Protein AF-A0A1Z9C8D4-F1 (afdb_monomer)

Sequence (152 aa):
MRTSAKRERVWKYILKNRLAKPKEVAKACKVSYGYALKIINESGTPKEVIIAESKPPVRCQLLGEASSLTATDRNKDYGDAVDNHEHIARIYNAITGQRLTARDITLVHQATKLARRQTSPLKKDHYVDNMAYVGIEYECAMKEKGSGFNNS

Radius of gyration: 26.0 Å; Cα contacts (8 Å, |Δi|>4): 112; chains: 1; bounding box: 60×40×77 Å

Foldseek 3Di:
DDDPPLLVLLVVVCVVVVLDDLVRSCVVSVHDSVVSVVSNVVVVDDSVNVVVVVDDPPVVVLLVLLVVCLPPDCCVVQNDLQVSLQVVQVVVCVVPVDRDHSLNSLVVLLVVLVVVCVVPVPPSVSVSSNSNSVVSSVVNVVVVVVVVPPDD

Solvent-accessible surface area (backbone atoms only — not comparable to full-atom values): 8522 Å² total; per-residue (Å²): 132,88,75,50,72,70,57,52,53,46,51,55,49,38,74,76,38,75,80,64,49,41,69,53,48,9,64,75,60,74,49,54,50,70,58,32,42,52,53,53,63,70,65,72,63,59,60,66,57,58,52,60,75,61,57,68,57,68,72,57,50,41,53,53,50,20,50,49,49,58,68,53,58,45,38,70,76,61,39,58,68,54,64,44,30,39,52,52,17,54,54,51,20,71,77,69,75,53,87,58,45,33,38,53,44,30,52,53,53,36,48,53,32,56,57,48,36,77,82,42,71,84,50,62,64,43,55,28,52,36,58,36,34,56,54,50,31,50,53,27,52,50,51,58,56,61,69,65,72,83,80,129

Mean predicted aligned error: 11.75 Å

Structure (mmCIF, N/CA/C/O backbone):
data_AF-A0A1Z9C8D4-F1
#
_entry.id   AF-A0A1Z9C8D4-F1
#
loop_
_atom_site.group_PDB
_atom_site.id
_atom_site.type_symbol
_atom_site.label_atom_id
_atom_site.label_alt_id
_atom_site.label_comp_id
_atom_site.label_asym_id
_atom_site.label_entity_id
_atom_site.label_seq_id
_atom_site.pdbx_PDB_ins_code
_atom_site.Cartn_x
_atom_site.Cartn_y
_atom_site.Cartn_z
_atom_site.occupancy
_atom_site.B_iso_or_equiv
_atom_site.auth_seq_id
_atom_site.auth_comp_id
_atom_site.auth_asym_id
_atom_site.auth_atom_id
_atom_site.pdbx_PDB_model_num
ATOM 1 N N . MET A 1 1 ? 22.960 -1.454 -52.979 1.00 44.19 1 MET A N 1
ATOM 2 C CA . MET A 1 1 ? 23.900 -2.039 -51.993 1.00 44.19 1 MET A CA 1
ATOM 3 C C . MET A 1 1 ? 23.284 -3.343 -51.479 1.00 44.19 1 MET A C 1
ATOM 5 O O . MET A 1 1 ? 22.222 -3.279 -50.877 1.00 44.19 1 MET A O 1
ATOM 9 N N . ARG A 1 2 ? 23.842 -4.525 -51.794 1.00 49.56 2 ARG A N 1
ATOM 10 C CA . ARG A 1 2 ? 23.283 -5.825 -51.352 1.00 49.56 2 ARG A CA 1
ATOM 11 C C . ARG A 1 2 ? 23.392 -5.920 -49.825 1.00 49.56 2 ARG A C 1
ATOM 13 O O . ARG A 1 2 ? 24.480 -6.139 -49.297 1.00 49.56 2 ARG A O 1
ATOM 20 N N . THR A 1 3 ? 22.294 -5.741 -49.100 1.00 58.25 3 THR A N 1
ATOM 21 C CA . THR A 1 3 ? 22.240 -6.089 -47.678 1.00 58.25 3 THR A CA 1
ATOM 22 C C . THR A 1 3 ? 22.446 -7.594 -47.546 1.00 58.25 3 THR A C 1
ATOM 24 O O . THR A 1 3 ? 21.731 -8.389 -48.143 1.00 58.25 3 THR A O 1
ATOM 27 N N . SER A 1 4 ? 23.470 -8.005 -46.797 1.00 79.25 4 SER A N 1
ATOM 28 C CA . SER A 1 4 ? 23.703 -9.419 -46.491 1.00 79.25 4 SER A CA 1
ATOM 29 C C . SER A 1 4 ? 22.458 -10.016 -45.822 1.00 79.25 4 SER A C 1
ATOM 31 O O . SER A 1 4 ? 21.983 -9.449 -44.837 1.00 79.25 4 SER A O 1
ATOM 33 N N . ALA A 1 5 ? 21.987 -11.186 -46.273 1.00 84.56 5 ALA A N 1
ATOM 34 C CA . ALA A 1 5 ? 20.875 -11.924 -45.650 1.00 84.56 5 ALA A CA 1
ATOM 35 C C . ALA A 1 5 ? 21.072 -12.129 -44.130 1.00 84.56 5 ALA A C 1
ATOM 37 O O . ALA A 1 5 ? 20.118 -12.182 -43.352 1.00 84.56 5 ALA A O 1
ATOM 38 N N . LYS A 1 6 ? 22.337 -12.176 -43.682 1.00 85.88 6 LYS A N 1
ATOM 39 C CA . LYS A 1 6 ? 22.720 -12.211 -42.266 1.00 85.88 6 LYS A CA 1
ATOM 40 C C . LYS A 1 6 ? 22.341 -10.924 -41.525 1.00 85.88 6 LYS A C 1
ATOM 42 O O . LYS A 1 6 ? 21.830 -11.002 -40.413 1.00 85.88 6 LYS A O 1
ATOM 47 N N . ARG A 1 7 ? 22.583 -9.754 -42.128 1.00 87.12 7 ARG A N 1
ATOM 48 C CA . ARG A 1 7 ? 22.247 -8.437 -41.558 1.00 87.12 7 ARG A CA 1
ATOM 49 C C . ARG A 1 7 ? 20.737 -8.263 -41.467 1.00 87.12 7 ARG A C 1
ATOM 51 O O . ARG A 1 7 ? 20.239 -7.860 -40.425 1.00 87.12 7 ARG A O 1
ATOM 58 N N . GLU A 1 8 ? 20.022 -8.634 -42.524 1.00 88.25 8 GLU A N 1
ATOM 59 C CA . GLU A 1 8 ? 18.563 -8.525 -42.599 1.00 88.25 8 GLU A CA 1
ATOM 60 C C . GLU A 1 8 ? 17.860 -9.369 -41.527 1.00 88.25 8 GLU A C 1
ATOM 62 O O . GLU A 1 8 ? 16.975 -8.873 -40.830 1.00 88.25 8 GLU A O 1
ATOM 67 N N . ARG A 1 9 ? 18.322 -10.608 -41.304 1.00 89.00 9 ARG A N 1
ATOM 68 C CA . ARG A 1 9 ? 17.818 -11.471 -40.223 1.00 89.00 9 ARG A CA 1
ATOM 69 C C . ARG A 1 9 ? 17.962 -10.821 -38.846 1.00 89.00 9 ARG A C 1
ATOM 71 O O . ARG A 1 9 ? 17.015 -10.840 -38.062 1.00 89.00 9 ARG A O 1
ATOM 78 N N . VAL A 1 10 ? 19.130 -10.243 -38.562 1.00 87.62 10 VAL A N 1
ATOM 79 C CA . VAL A 1 10 ? 19.389 -9.572 -37.280 1.00 87.62 10 VAL A CA 1
ATOM 80 C C . VAL A 1 10 ? 18.544 -8.301 -37.149 1.00 87.62 10 VAL A C 1
ATOM 82 O O . VAL A 1 10 ? 17.936 -8.088 -36.104 1.00 87.62 10 VAL A O 1
ATOM 85 N N . TRP A 1 11 ? 18.420 -7.502 -38.213 1.00 85.69 11 TRP A N 1
ATOM 86 C CA . TRP A 1 11 ? 17.602 -6.283 -38.220 1.00 85.69 11 TRP A CA 1
ATOM 87 C C . TRP A 1 11 ? 16.121 -6.578 -37.967 1.00 85.69 11 TRP A C 1
ATOM 89 O O . TRP A 1 11 ? 15.499 -5.960 -37.106 1.00 85.69 11 TRP A O 1
ATOM 99 N N . LYS A 1 12 ? 15.569 -7.590 -38.648 1.00 88.88 12 LYS A N 1
ATOM 100 C CA . LYS A 1 12 ? 14.181 -8.038 -38.465 1.00 88.88 12 LYS A CA 1
ATOM 101 C C . LYS A 1 12 ? 13.922 -8.517 -37.035 1.00 88.88 12 LYS A C 1
ATOM 103 O O . LYS A 1 12 ? 12.863 -8.240 -36.474 1.00 88.88 12 LYS A O 1
ATOM 108 N N . TYR A 1 13 ? 14.892 -9.205 -36.430 1.00 88.19 13 TYR A N 1
ATOM 109 C CA . TYR A 1 13 ? 14.799 -9.640 -35.038 1.00 88.19 13 TYR A CA 1
ATOM 110 C C . TYR A 1 13 ? 14.799 -8.458 -34.061 1.00 88.19 13 TYR A C 1
ATOM 112 O O . TYR A 1 13 ? 13.975 -8.443 -33.149 1.00 88.19 13 TYR A O 1
ATOM 120 N N . ILE A 1 14 ? 15.676 -7.468 -34.261 1.00 86.50 14 ILE A N 1
ATOM 121 C CA . ILE A 1 14 ? 15.760 -6.262 -33.419 1.00 86.50 14 ILE A CA 1
ATOM 122 C C . ILE A 1 14 ? 14.480 -5.427 -33.534 1.00 86.50 14 ILE A C 1
ATOM 124 O O . ILE A 1 14 ? 13.938 -5.010 -32.517 1.00 86.50 14 ILE A O 1
ATOM 128 N N . LEU A 1 15 ? 13.936 -5.247 -34.742 1.00 83.19 15 LEU A N 1
ATOM 129 C CA . LEU A 1 15 ? 12.678 -4.514 -34.940 1.00 83.19 15 LEU A CA 1
ATOM 130 C C . LEU A 1 15 ? 11.501 -5.158 -34.194 1.00 83.19 15 LEU A C 1
ATOM 132 O O . LEU A 1 15 ? 10.665 -4.439 -33.648 1.00 83.19 15 LEU A O 1
ATOM 136 N N . LYS A 1 16 ? 11.461 -6.497 -34.138 1.00 84.12 16 LYS A N 1
ATOM 137 C CA . LYS A 1 16 ? 10.452 -7.262 -33.389 1.00 84.12 16 LYS A CA 1
ATOM 138 C C . LYS A 1 16 ? 10.734 -7.312 -31.879 1.00 84.12 16 LYS A C 1
ATOM 140 O O . LYS A 1 16 ? 9.801 -7.442 -31.098 1.00 84.12 16 LYS A O 1
ATOM 145 N N . ASN A 1 17 ? 11.997 -7.205 -31.465 1.00 84.38 17 ASN A N 1
ATOM 146 C CA . ASN A 1 17 ? 12.446 -7.343 -30.076 1.00 84.38 17 ASN A CA 1
ATOM 147 C C . ASN A 1 17 ? 13.371 -6.181 -29.696 1.00 84.38 17 ASN A C 1
ATOM 149 O O . ASN A 1 17 ? 14.560 -6.375 -29.431 1.00 84.38 17 ASN A O 1
ATOM 153 N N . ARG A 1 18 ? 12.823 -4.962 -29.674 1.00 77.19 18 ARG A N 1
ATOM 154 C CA . ARG A 1 18 ? 13.608 -3.718 -29.561 1.00 77.19 18 ARG A CA 1
ATOM 155 C C . ARG A 1 18 ? 14.489 -3.619 -28.306 1.00 77.19 18 ARG A C 1
ATOM 157 O O . ARG A 1 18 ? 15.459 -2.871 -28.305 1.00 77.19 18 ARG A O 1
ATOM 164 N N . LEU A 1 19 ? 14.197 -4.398 -27.261 1.00 77.06 19 LEU A N 1
ATOM 165 C CA . LEU A 1 19 ? 14.951 -4.421 -25.999 1.00 77.06 19 LEU A CA 1
ATOM 166 C C . LEU A 1 19 ? 15.961 -5.584 -25.881 1.00 77.06 19 LEU A C 1
ATOM 168 O O . LEU A 1 19 ? 16.691 -5.663 -24.891 1.00 77.06 19 LEU A O 1
ATOM 172 N N . ALA A 1 20 ? 16.052 -6.471 -26.879 1.00 82.25 20 ALA A N 1
ATOM 173 C CA . ALA A 1 20 ? 16.864 -7.688 -26.803 1.00 82.25 20 ALA A CA 1
ATOM 174 C C . ALA A 1 20 ? 18.355 -7.402 -26.546 1.00 82.25 20 ALA A C 1
ATOM 176 O O . ALA A 1 20 ? 18.987 -6.554 -27.185 1.00 82.25 20 ALA A O 1
ATOM 177 N N . LYS A 1 21 ? 18.962 -8.131 -25.607 1.00 84.81 21 LYS A N 1
ATOM 178 C CA . LYS A 1 21 ? 20.396 -8.061 -25.287 1.00 84.81 21 LYS A CA 1
ATOM 179 C C . LYS A 1 21 ? 21.234 -8.636 -26.437 1.00 84.81 21 LYS A C 1
ATOM 181 O O . LYS A 1 21 ? 20.802 -9.592 -27.081 1.00 84.81 21 LYS A O 1
ATOM 186 N N . PRO A 1 22 ? 22.466 -8.142 -26.677 1.00 85.44 22 PRO A N 1
ATOM 187 C CA . PRO A 1 22 ? 23.312 -8.666 -27.755 1.00 85.44 22 PRO A CA 1
ATOM 188 C C . PRO A 1 22 ? 23.532 -10.185 -27.671 1.00 85.44 22 PRO A C 1
ATOM 190 O O . PRO A 1 22 ? 23.579 -10.858 -28.695 1.00 85.44 22 PRO A O 1
ATOM 193 N N . LYS A 1 23 ? 23.572 -10.748 -26.453 1.00 87.75 23 LYS A N 1
ATOM 194 C CA . LYS A 1 23 ? 23.640 -12.199 -26.203 1.00 87.75 23 LYS A CA 1
ATOM 195 C C . LYS A 1 23 ? 22.406 -12.957 -26.718 1.00 87.75 23 LYS A C 1
ATOM 197 O O . LYS A 1 23 ? 22.544 -14.043 -27.274 1.00 87.75 23 LYS A O 1
ATOM 202 N N . GLU A 1 24 ? 21.214 -12.386 -26.561 1.00 88.25 24 GLU A N 1
ATOM 203 C CA . GLU A 1 24 ? 19.946 -12.972 -27.019 1.00 88.25 24 GLU A CA 1
ATOM 204 C C . GLU A 1 24 ? 19.837 -12.899 -28.541 1.00 88.25 24 GLU A C 1
ATOM 206 O O . GLU A 1 24 ? 19.511 -13.891 -29.188 1.00 88.25 24 GLU A O 1
ATOM 211 N N . VAL A 1 25 ? 20.207 -11.752 -29.119 1.00 88.25 25 VAL A N 1
ATOM 212 C CA . VAL A 1 25 ? 20.255 -11.549 -30.572 1.00 88.25 25 VAL A CA 1
ATOM 213 C C . VAL A 1 25 ? 21.258 -12.504 -31.226 1.00 88.25 25 VAL A C 1
ATOM 215 O O . VAL A 1 25 ? 20.932 -13.146 -32.224 1.00 88.25 25 VAL A O 1
ATOM 218 N N . ALA A 1 26 ? 22.452 -12.655 -30.644 1.00 91.00 26 ALA A N 1
ATOM 219 C CA . ALA A 1 26 ? 23.480 -13.583 -31.114 1.00 91.00 26 ALA A CA 1
ATOM 220 C C . ALA A 1 26 ? 22.977 -15.034 -31.133 1.00 91.00 26 ALA A C 1
ATOM 222 O O . ALA A 1 26 ? 23.101 -15.720 -32.153 1.00 91.00 26 ALA A O 1
ATOM 223 N N . LYS A 1 27 ? 22.338 -15.471 -30.038 1.00 92.00 27 LYS A N 1
ATOM 224 C CA . LYS A 1 27 ? 21.755 -16.813 -29.911 1.00 92.00 27 LYS A CA 1
ATOM 225 C C . LYS A 1 27 ? 20.623 -17.039 -30.917 1.00 92.00 27 LYS A C 1
ATOM 227 O O . LYS A 1 27 ? 20.639 -18.037 -31.632 1.00 92.00 27 LYS A O 1
ATOM 232 N N . ALA A 1 28 ? 19.671 -16.111 -31.012 1.00 89.81 28 ALA A N 1
ATOM 233 C CA . ALA A 1 28 ? 18.490 -16.254 -31.862 1.00 89.81 28 ALA A CA 1
ATOM 234 C C . ALA A 1 28 ? 18.815 -16.174 -33.362 1.00 89.81 28 ALA A C 1
ATOM 236 O O . ALA A 1 28 ? 18.275 -16.931 -34.166 1.00 89.81 28 ALA A O 1
ATOM 237 N N . CYS A 1 29 ? 19.729 -15.283 -33.753 1.00 91.06 29 CYS A N 1
ATOM 238 C CA . CYS A 1 29 ? 20.084 -15.071 -35.157 1.00 91.06 29 CYS A CA 1
ATOM 239 C C . CYS A 1 29 ? 21.251 -15.944 -35.636 1.00 91.06 29 CYS A C 1
ATOM 241 O O . CYS A 1 29 ? 21.620 -15.845 -36.814 1.00 91.06 29 CYS A O 1
ATOM 243 N N . LYS A 1 30 ? 21.825 -16.777 -34.753 1.00 91.56 30 LYS A N 1
ATOM 244 C CA . LYS A 1 30 ? 23.014 -17.609 -35.002 1.00 91.56 30 LYS A CA 1
ATOM 245 C C . LYS A 1 30 ? 24.177 -16.777 -35.561 1.00 91.56 30 LYS A C 1
ATOM 247 O O . LYS A 1 30 ? 24.687 -17.045 -36.647 1.00 91.56 30 LYS A O 1
ATOM 252 N N . VAL A 1 31 ? 24.538 -15.708 -34.851 1.00 91.19 31 VAL A N 1
ATOM 253 C CA . VAL A 1 31 ? 25.656 -14.809 -35.194 1.00 91.19 31 VAL A CA 1
ATOM 254 C C . VAL A 1 31 ? 26.568 -14.611 -33.986 1.00 91.19 31 VAL A C 1
ATOM 256 O O . VAL A 1 31 ? 26.168 -14.877 -32.856 1.00 91.19 31 VAL A O 1
ATOM 259 N N . SER A 1 32 ? 27.793 -14.131 -34.204 1.00 91.06 32 SER A N 1
ATOM 260 C CA . SER A 1 32 ? 28.699 -13.819 -33.096 1.00 91.06 32 SER A CA 1
ATOM 261 C C . SER A 1 32 ? 28.192 -12.634 -32.267 1.00 91.06 32 SER A C 1
ATOM 263 O O . SER A 1 32 ? 27.512 -11.739 -32.777 1.00 91.06 32 SER A O 1
ATOM 265 N N . TYR A 1 33 ? 28.574 -12.602 -30.988 1.00 90.00 33 TYR A N 1
ATOM 266 C CA . TYR A 1 33 ? 28.254 -11.503 -30.074 1.00 90.00 33 TYR A CA 1
ATOM 267 C C . TYR A 1 33 ? 28.710 -10.145 -30.620 1.00 90.00 33 TYR A C 1
ATOM 269 O O . TYR A 1 33 ? 27.914 -9.212 -30.685 1.00 90.00 33 TYR A O 1
ATOM 277 N N . GLY A 1 34 ? 29.964 -10.053 -31.081 1.00 87.00 34 GLY A N 1
ATOM 278 C CA . GLY A 1 34 ? 30.516 -8.815 -31.637 1.00 87.00 34 GLY A CA 1
ATOM 279 C C . GLY A 1 34 ? 29.756 -8.329 -32.874 1.00 87.00 34 GLY A C 1
ATOM 280 O O . GLY A 1 34 ? 29.541 -7.131 -33.034 1.00 87.00 34 GLY A O 1
ATOM 281 N N . TYR A 1 35 ? 29.266 -9.252 -33.710 1.00 88.50 35 TYR A N 1
ATOM 282 C CA . TYR A 1 35 ? 28.429 -8.893 -34.853 1.00 88.50 35 TYR A CA 1
ATOM 283 C C . TYR A 1 35 ? 27.050 -8.385 -34.412 1.00 88.50 35 TYR A C 1
ATOM 285 O O . TYR A 1 35 ? 26.601 -7.356 -34.903 1.00 88.50 35 TYR A O 1
ATOM 293 N N . ALA A 1 36 ? 26.394 -9.057 -33.461 1.00 86.69 36 ALA A N 1
ATOM 294 C CA . ALA A 1 36 ? 25.120 -8.592 -32.910 1.00 86.69 36 ALA A CA 1
ATOM 295 C C . ALA A 1 36 ? 25.248 -7.207 -32.251 1.00 86.69 36 ALA A C 1
ATOM 297 O O . ALA A 1 36 ? 24.414 -6.343 -32.497 1.00 86.69 36 ALA A O 1
ATOM 298 N N . LEU A 1 37 ? 26.311 -6.978 -31.473 1.00 85.25 37 LEU A N 1
ATOM 299 C CA . LEU A 1 37 ? 26.584 -5.697 -30.818 1.00 85.25 37 LEU A CA 1
ATOM 300 C C . LEU A 1 37 ? 26.796 -4.569 -31.835 1.00 85.25 37 LEU A C 1
ATOM 302 O O . LEU A 1 37 ? 26.189 -3.511 -31.703 1.00 85.25 37 LEU A O 1
ATOM 306 N N . LYS A 1 38 ? 27.594 -4.814 -32.883 1.00 88.12 38 LYS A N 1
ATOM 307 C CA . LYS A 1 38 ? 27.820 -3.849 -33.968 1.00 88.12 38 LYS A CA 1
ATOM 308 C C . LYS A 1 38 ? 26.504 -3.409 -34.614 1.00 88.12 38 LYS A C 1
ATOM 310 O O . LYS A 1 38 ? 26.258 -2.221 -34.767 1.00 88.12 38 LYS A O 1
ATOM 315 N N . ILE A 1 39 ? 25.652 -4.372 -34.952 1.00 86.62 39 ILE A N 1
ATOM 316 C CA . ILE A 1 39 ? 24.364 -4.140 -35.612 1.00 86.62 39 ILE A CA 1
ATOM 317 C C . ILE A 1 39 ? 23.376 -3.426 -34.665 1.00 86.62 39 ILE A C 1
ATOM 319 O O . ILE A 1 39 ? 22.697 -2.493 -35.079 1.00 86.62 39 ILE A O 1
ATOM 323 N N . ILE A 1 40 ? 23.345 -3.768 -33.375 1.00 81.81 40 ILE A N 1
ATOM 324 C CA . ILE A 1 40 ? 22.550 -3.030 -32.375 1.00 81.81 40 ILE A CA 1
ATOM 325 C C . ILE A 1 40 ? 22.998 -1.562 -32.290 1.00 81.81 40 ILE A C 1
ATOM 327 O O . ILE A 1 40 ? 22.152 -0.674 -32.338 1.00 81.81 40 ILE A O 1
ATOM 331 N N . ASN A 1 41 ? 24.305 -1.297 -32.248 1.00 82.25 41 ASN A N 1
ATOM 332 C CA . ASN A 1 41 ? 24.834 0.069 -32.191 1.00 82.25 41 ASN A CA 1
ATOM 333 C C . ASN A 1 41 ? 24.569 0.851 -33.493 1.00 82.25 41 ASN A C 1
ATOM 335 O O . ASN A 1 41 ? 24.237 2.031 -33.442 1.00 82.25 41 ASN A O 1
ATOM 339 N N . GLU A 1 42 ? 24.649 0.19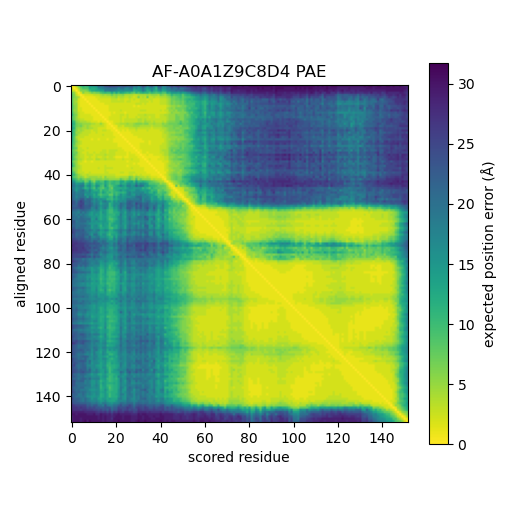3 -34.656 1.00 84.12 42 GLU A N 1
ATOM 340 C CA . GLU A 1 42 ? 24.292 0.777 -35.961 1.00 84.12 42 GLU A CA 1
ATOM 341 C C . GLU A 1 42 ? 22.800 1.123 -36.080 1.00 84.12 42 GLU A C 1
ATOM 343 O O . GLU A 1 42 ? 22.439 1.981 -36.880 1.00 84.12 42 GLU A O 1
ATOM 348 N N . SER A 1 43 ? 21.918 0.449 -35.330 1.00 74.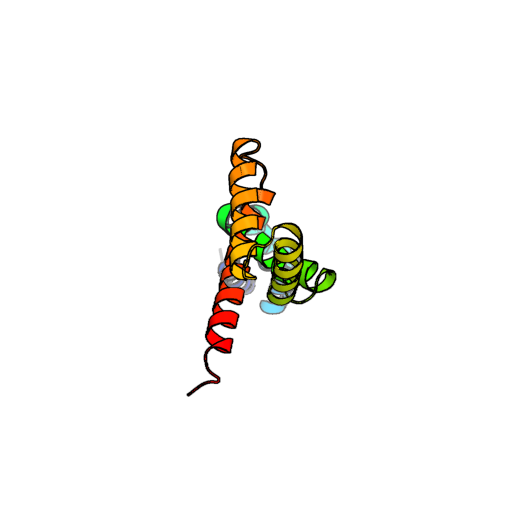50 43 SER A N 1
ATOM 349 C CA . SER A 1 43 ? 20.465 0.677 -35.407 1.00 74.50 43 SER A CA 1
ATOM 350 C C . SER A 1 43 ? 20.025 2.014 -34.807 1.00 74.50 43 SER A C 1
ATOM 352 O O . SER A 1 43 ? 18.856 2.383 -34.911 1.00 74.50 43 SER A O 1
ATOM 354 N N . GLY A 1 44 ? 20.967 2.756 -34.214 1.00 63.72 44 GLY A N 1
ATOM 355 C CA . GLY A 1 44 ? 20.836 4.173 -33.888 1.00 63.72 44 GLY A CA 1
ATOM 356 C C . GLY A 1 44 ? 19.870 4.500 -32.755 1.00 63.72 44 GLY A C 1
ATOM 357 O O . GLY A 1 44 ? 19.799 5.658 -32.366 1.00 63.72 44 GLY A O 1
ATOM 358 N N . THR A 1 45 ? 19.148 3.519 -32.203 1.00 62.44 45 THR A N 1
ATOM 359 C CA . THR A 1 45 ? 18.237 3.736 -31.073 1.00 62.44 45 THR A CA 1
ATOM 360 C C . THR A 1 45 ? 18.889 3.219 -29.789 1.00 62.44 45 THR A C 1
ATOM 362 O O . THR A 1 45 ? 18.969 2.000 -29.605 1.00 62.44 45 THR A O 1
ATOM 365 N N . PRO A 1 46 ? 19.369 4.101 -28.891 1.00 62.66 46 PRO A N 1
ATOM 366 C CA . PRO A 1 46 ? 19.877 3.679 -27.593 1.00 62.66 46 PRO A CA 1
ATOM 367 C C . PRO A 1 46 ? 18.756 3.006 -26.800 1.00 62.66 46 PRO A C 1
ATOM 369 O O . PRO A 1 46 ? 17.621 3.489 -26.762 1.00 62.66 46 PRO A O 1
ATOM 372 N N . LYS A 1 47 ? 19.058 1.880 -26.152 1.00 63.06 47 LYS A N 1
ATOM 373 C CA . LYS A 1 47 ? 18.073 1.128 -25.355 1.00 63.06 47 LYS A CA 1
ATOM 374 C C . LYS A 1 47 ? 17.498 1.971 -24.229 1.00 63.06 47 LYS A C 1
ATOM 376 O O . LYS A 1 47 ? 16.338 1.817 -23.864 1.00 63.06 47 LYS A O 1
ATOM 381 N N . GLU A 1 48 ? 18.316 2.873 -23.716 1.00 59.41 48 GLU A N 1
ATOM 382 C CA . GLU A 1 48 ? 18.018 3.819 -22.656 1.00 59.41 48 GLU A CA 1
ATOM 383 C C . GLU A 1 48 ? 16.876 4.760 -23.062 1.00 59.41 48 GLU A C 1
ATOM 385 O O . GLU A 1 48 ? 16.010 5.043 -22.239 1.00 59.41 48 GLU A O 1
ATOM 390 N N . VAL A 1 49 ? 16.814 5.168 -24.338 1.00 58.84 49 VAL A N 1
ATOM 391 C CA . VAL A 1 49 ? 15.745 6.027 -24.877 1.00 58.84 49 VAL A CA 1
ATOM 392 C C . VAL A 1 49 ? 14.425 5.258 -24.962 1.00 58.84 49 VAL A C 1
ATOM 394 O O . VAL A 1 49 ? 13.405 5.742 -24.485 1.00 58.84 49 VAL A O 1
ATOM 397 N N . ILE A 1 50 ? 14.446 4.013 -25.451 1.00 61.03 50 ILE A N 1
ATOM 398 C CA . ILE A 1 50 ? 13.246 3.156 -25.538 1.00 61.03 50 ILE A CA 1
ATOM 399 C C . ILE A 1 50 ? 12.683 2.857 -24.141 1.00 61.03 50 ILE A C 1
ATOM 401 O O . ILE A 1 50 ? 11.474 2.879 -23.925 1.00 61.03 50 ILE A O 1
ATOM 405 N N . ILE A 1 51 ? 13.564 2.587 -23.174 1.00 59.94 51 ILE A N 1
ATOM 406 C CA . ILE A 1 51 ? 13.174 2.319 -21.787 1.00 59.94 51 ILE A CA 1
ATOM 407 C C . ILE A 1 51 ? 12.605 3.589 -21.136 1.00 59.94 51 ILE A C 1
ATOM 409 O O . ILE A 1 51 ? 11.584 3.508 -20.453 1.00 59.94 51 ILE A O 1
ATOM 413 N N . ALA A 1 52 ? 13.216 4.754 -21.376 1.00 58.50 52 ALA A N 1
ATOM 414 C CA . ALA A 1 52 ? 12.740 6.038 -20.864 1.00 58.50 52 ALA A CA 1
ATOM 415 C C . ALA A 1 52 ? 11.366 6.433 -21.433 1.00 58.50 52 ALA A C 1
ATOM 417 O O . ALA A 1 52 ? 10.503 6.860 -20.669 1.00 58.50 52 ALA A O 1
ATOM 418 N N . GLU A 1 53 ? 11.128 6.223 -22.730 1.00 58.56 53 GLU A N 1
ATOM 419 C CA . GLU A 1 53 ? 9.824 6.453 -23.373 1.00 58.56 53 GLU A CA 1
ATOM 420 C C . GLU A 1 53 ? 8.750 5.456 -22.906 1.00 58.56 53 GLU A C 1
ATOM 422 O O . GLU A 1 53 ? 7.562 5.768 -22.901 1.00 58.56 53 GLU A O 1
ATOM 427 N N . SER A 1 54 ? 9.160 4.266 -22.457 1.00 63.06 54 SER A N 1
ATOM 428 C CA . SER A 1 54 ? 8.262 3.224 -21.939 1.00 63.06 54 SER A CA 1
ATOM 429 C C . SER A 1 54 ? 7.943 3.336 -20.445 1.00 63.06 54 SER A C 1
ATOM 431 O O . SER A 1 54 ? 7.243 2.476 -19.905 1.00 63.06 54 SER A O 1
ATOM 433 N N . LYS A 1 55 ? 8.471 4.350 -19.743 1.00 69.81 55 LYS A N 1
ATOM 434 C CA . LYS A 1 55 ? 8.296 4.453 -18.292 1.00 69.81 55 LYS A CA 1
ATOM 435 C C . LYS A 1 55 ? 6.805 4.644 -17.994 1.00 69.81 55 LYS A C 1
ATOM 437 O O . LYS A 1 55 ? 6.216 5.624 -18.457 1.00 69.81 55 LYS A O 1
ATOM 442 N N . PRO A 1 56 ? 6.164 3.729 -17.245 1.00 80.00 56 PRO A N 1
ATOM 443 C CA . PRO A 1 56 ? 4.733 3.819 -17.024 1.00 80.00 56 PRO A CA 1
ATOM 444 C C . PRO A 1 56 ? 4.418 5.116 -16.267 1.00 80.00 56 PRO A C 1
ATOM 446 O O . PRO A 1 56 ? 5.264 5.600 -15.507 1.00 80.00 56 PRO A O 1
ATOM 449 N N . PRO A 1 57 ? 3.221 5.699 -16.436 1.00 88.81 57 PRO A N 1
ATOM 450 C CA . PRO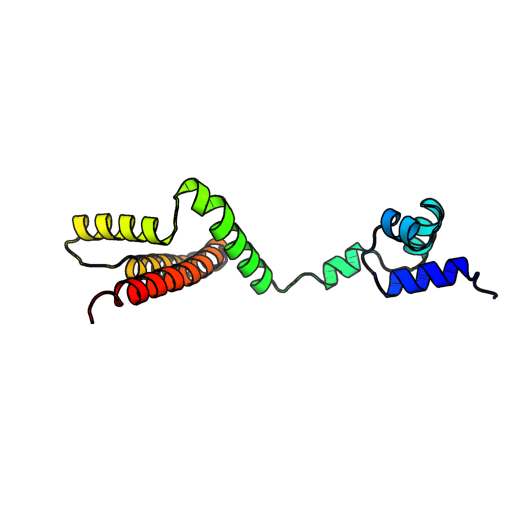 A 1 57 ? 2.836 6.906 -15.713 1.00 88.81 57 PRO A CA 1
ATOM 451 C C . PRO A 1 57 ? 3.059 6.762 -14.201 1.00 88.81 57 PRO A C 1
ATOM 453 O O . PRO A 1 57 ? 2.911 5.665 -13.664 1.00 88.81 57 PRO A O 1
ATOM 456 N N . VAL A 1 58 ? 3.347 7.865 -13.496 1.00 92.12 58 VAL A N 1
ATOM 457 C CA . VAL A 1 58 ? 3.631 7.849 -12.042 1.00 92.12 58 VAL A CA 1
ATOM 458 C C . VAL A 1 58 ? 2.570 7.062 -11.268 1.00 92.12 58 VAL A C 1
ATOM 460 O O . VAL A 1 58 ? 2.916 6.201 -10.470 1.00 92.12 58 VAL A O 1
ATOM 463 N N . ARG A 1 59 ? 1.282 7.258 -11.580 1.00 92.56 59 ARG A N 1
ATOM 464 C CA . ARG A 1 59 ? 0.167 6.497 -10.984 1.00 92.56 59 ARG A CA 1
ATOM 465 C C . ARG A 1 59 ? 0.337 4.972 -11.069 1.00 92.56 59 ARG A C 1
ATOM 467 O O . ARG A 1 59 ? 0.062 4.280 -10.100 1.00 92.56 59 ARG A O 1
ATOM 474 N N . CYS A 1 60 ? 0.826 4.448 -12.192 1.00 93.06 60 CYS A N 1
ATOM 475 C CA . CYS A 1 60 ? 1.050 3.015 -12.386 1.00 93.06 60 CYS A CA 1
ATOM 476 C C . CYS A 1 60 ? 2.251 2.524 -11.570 1.00 93.06 60 CYS A C 1
ATOM 478 O O . CYS A 1 60 ? 2.222 1.416 -11.047 1.00 93.06 60 CYS A O 1
ATOM 480 N N . GLN A 1 61 ? 3.284 3.359 -11.425 1.00 93.00 61 GLN A N 1
ATOM 481 C CA . GLN A 1 61 ? 4.426 3.052 -10.562 1.00 93.00 61 GLN A CA 1
ATOM 482 C C . GLN A 1 61 ? 3.992 2.962 -9.091 1.00 93.00 61 GLN A C 1
ATOM 484 O O . GLN A 1 61 ? 4.377 2.019 -8.409 1.00 93.00 61 GLN A O 1
ATOM 489 N N . LEU A 1 62 ? 3.136 3.884 -8.627 1.00 95.44 62 LEU A N 1
ATOM 490 C CA . LEU A 1 62 ? 2.600 3.863 -7.257 1.00 95.44 62 LEU A CA 1
ATOM 491 C C . LEU A 1 62 ? 1.779 2.602 -6.971 1.00 95.44 62 LEU A C 1
ATOM 493 O O . LEU A 1 62 ? 1.945 1.999 -5.916 1.00 95.44 62 LEU A O 1
ATOM 497 N N . LEU A 1 63 ? 0.936 2.180 -7.919 1.00 94.50 63 LEU A N 1
ATOM 498 C CA . LEU A 1 63 ? 0.173 0.934 -7.797 1.00 94.50 63 LEU A CA 1
ATOM 499 C C . LEU A 1 63 ? 1.099 -0.290 -7.701 1.00 94.50 63 LEU A C 1
ATOM 501 O O . LEU A 1 63 ? 0.865 -1.175 -6.882 1.00 94.50 63 LEU A O 1
ATOM 505 N N . GLY A 1 64 ? 2.178 -0.325 -8.492 1.00 93.50 64 GLY A N 1
ATOM 506 C CA . GLY A 1 64 ? 3.179 -1.395 -8.422 1.00 93.50 64 GLY A CA 1
ATOM 507 C C . GLY A 1 64 ? 3.937 -1.433 -7.090 1.00 93.50 64 GLY A C 1
ATOM 508 O O . GLY A 1 64 ? 4.208 -2.510 -6.557 1.00 93.50 64 GLY A O 1
ATOM 509 N N . GLU A 1 65 ? 4.231 -0.265 -6.517 1.00 93.69 65 GLU A N 1
ATOM 510 C CA . GLU A 1 65 ? 4.849 -0.146 -5.192 1.00 93.69 65 GLU A CA 1
ATOM 511 C C . GLU A 1 65 ? 3.902 -0.622 -4.084 1.00 93.69 65 GLU A C 1
ATOM 513 O O . GLU A 1 65 ? 4.308 -1.424 -3.245 1.00 93.69 65 GLU A O 1
ATOM 518 N N . ALA A 1 66 ? 2.629 -0.213 -4.127 1.00 94.19 66 ALA A N 1
ATOM 519 C CA . ALA A 1 66 ? 1.609 -0.671 -3.183 1.00 94.19 66 ALA A CA 1
ATOM 520 C C . ALA A 1 66 ? 1.449 -2.199 -3.228 1.00 94.19 66 ALA A C 1
ATOM 522 O O . ALA A 1 66 ? 1.446 -2.854 -2.186 1.00 94.19 66 ALA A O 1
ATOM 523 N N . SER A 1 67 ? 1.398 -2.769 -4.438 1.00 92.06 67 SER A N 1
ATOM 524 C CA . SER A 1 67 ? 1.329 -4.218 -4.639 1.00 92.06 67 SER A CA 1
ATOM 525 C C . SER A 1 67 ? 2.543 -4.944 -4.061 1.00 92.06 67 SER A C 1
ATOM 527 O O . SER A 1 67 ? 2.374 -5.981 -3.429 1.00 92.06 67 SER A O 1
ATOM 529 N N . SER A 1 68 ? 3.754 -4.415 -4.256 1.00 89.25 68 SER A N 1
ATOM 530 C CA . SER A 1 68 ? 4.976 -5.035 -3.727 1.00 89.25 68 SER A CA 1
ATOM 531 C C . SER A 1 68 ? 4.977 -5.037 -2.196 1.00 89.25 68 SER A C 1
ATOM 533 O O . SER A 1 68 ? 5.138 -6.088 -1.582 1.00 89.25 68 SER A O 1
ATOM 535 N N . LEU A 1 69 ? 4.714 -3.879 -1.581 1.00 84.50 69 LEU A N 1
ATOM 536 C CA . LEU A 1 69 ? 4.743 -3.715 -0.124 1.00 84.50 69 LEU A CA 1
ATOM 537 C C . LEU A 1 69 ? 3.727 -4.607 0.597 1.00 84.50 69 LEU A C 1
ATOM 539 O O . LEU A 1 69 ? 4.028 -5.143 1.664 1.00 84.50 69 LEU A O 1
ATOM 543 N N . THR A 1 70 ? 2.528 -4.756 0.028 1.00 84.38 70 THR A N 1
ATOM 544 C CA . THR A 1 70 ? 1.470 -5.562 0.647 1.00 84.38 70 THR A CA 1
ATOM 545 C C . THR A 1 70 ? 1.657 -7.062 0.420 1.00 84.38 70 THR A C 1
ATOM 547 O O . THR A 1 70 ? 1.260 -7.848 1.272 1.00 84.38 70 THR A O 1
ATOM 550 N N . ALA A 1 71 ? 2.283 -7.474 -0.689 1.00 78.00 71 ALA A N 1
ATOM 551 C CA . ALA A 1 71 ? 2.453 -8.888 -1.022 1.00 78.00 71 ALA A CA 1
ATOM 552 C C . ALA A 1 71 ? 3.677 -9.537 -0.359 1.00 78.00 71 ALA A C 1
ATOM 554 O O . ALA A 1 71 ? 3.642 -10.730 -0.063 1.00 78.00 71 ALA A O 1
ATOM 555 N N . THR A 1 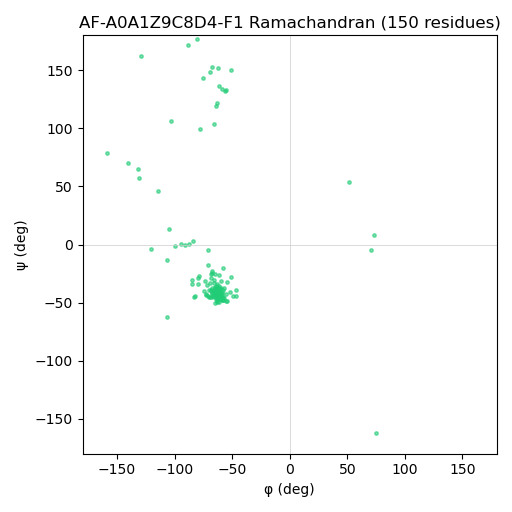72 ? 4.776 -8.796 -0.163 1.00 69.56 72 THR A N 1
ATOM 556 C CA . THR A 1 72 ? 6.044 -9.394 0.289 1.00 69.56 72 THR A CA 1
ATOM 557 C C . THR A 1 72 ? 6.375 -9.081 1.734 1.00 69.56 72 THR A C 1
ATOM 559 O O . THR A 1 72 ? 6.500 -10.002 2.536 1.00 69.56 72 THR A O 1
ATOM 562 N N . ASP A 1 73 ? 6.559 -7.806 2.061 1.00 64.50 73 ASP A N 1
ATOM 563 C CA . ASP A 1 73 ? 7.277 -7.422 3.279 1.00 64.50 73 ASP A CA 1
ATOM 564 C C . ASP A 1 73 ? 6.334 -7.449 4.481 1.00 64.50 73 ASP A C 1
ATOM 566 O O . ASP A 1 73 ? 6.618 -8.078 5.496 1.00 64.50 73 ASP A O 1
ATOM 570 N N . ARG A 1 74 ? 5.131 -6.886 4.325 1.00 72.19 74 ARG A N 1
ATOM 571 C CA . ARG A 1 74 ? 4.161 -6.804 5.425 1.00 72.19 74 ARG A CA 1
ATOM 572 C C . ARG A 1 74 ? 3.595 -8.153 5.836 1.00 72.19 74 ARG A C 1
ATOM 574 O O . ARG A 1 74 ? 3.436 -8.395 7.026 1.00 72.19 74 ARG A O 1
ATOM 581 N N . ASN A 1 75 ? 3.323 -9.031 4.874 1.00 74.25 75 ASN A N 1
ATOM 582 C CA . ASN A 1 75 ? 2.764 -10.346 5.177 1.00 74.25 75 ASN A CA 1
ATOM 583 C C . ASN A 1 75 ? 3.784 -11.241 5.908 1.00 74.25 75 ASN A C 1
ATOM 585 O O . ASN A 1 75 ? 3.410 -12.091 6.709 1.00 74.25 75 ASN A O 1
ATOM 589 N N . LYS A 1 76 ? 5.088 -11.034 5.663 1.00 71.31 76 LYS A N 1
ATOM 590 C CA . LYS A 1 76 ? 6.164 -11.716 6.399 1.00 71.31 76 LYS A CA 1
ATOM 591 C C . LYS A 1 76 ? 6.309 -11.196 7.824 1.00 71.31 76 LYS A C 1
ATOM 593 O O . LYS A 1 76 ? 6.488 -12.000 8.732 1.00 71.31 76 LYS A O 1
ATOM 598 N N . ASP A 1 77 ? 6.237 -9.881 8.002 1.00 77.19 77 ASP A N 1
ATOM 599 C CA . ASP A 1 77 ? 6.485 -9.247 9.298 1.00 77.19 77 ASP A CA 1
ATOM 600 C C . ASP A 1 77 ? 5.279 -9.342 10.247 1.00 77.19 77 ASP A C 1
ATOM 602 O O . ASP A 1 77 ? 5.457 -9.456 11.460 1.00 77.19 77 ASP A O 1
ATOM 606 N N . TYR A 1 78 ? 4.055 -9.302 9.708 1.00 75.81 78 TYR A N 1
ATOM 607 C CA . TYR A 1 78 ? 2.82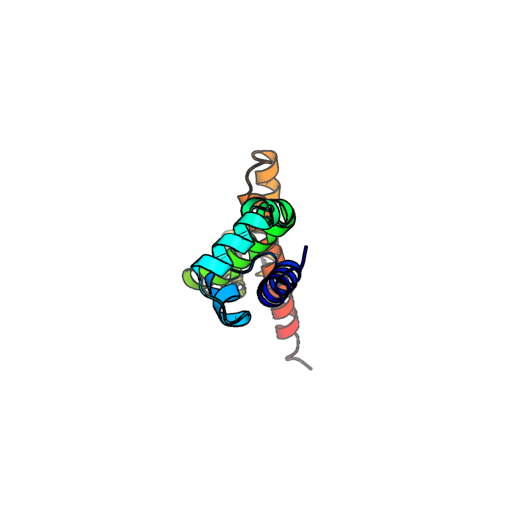1 -9.175 10.495 1.00 75.81 78 TYR A CA 1
ATOM 608 C C . TYR A 1 78 ? 1.828 -10.331 10.316 1.00 75.81 78 TYR A C 1
ATOM 610 O O . TYR A 1 78 ? 0.814 -10.366 11.012 1.00 75.81 78 TYR A O 1
ATOM 618 N N . GLY A 1 79 ? 2.114 -11.286 9.427 1.00 84.12 79 GLY A N 1
ATOM 619 C CA . GLY A 1 79 ? 1.174 -12.346 9.061 1.00 84.12 79 GLY A CA 1
ATOM 620 C C . GLY A 1 79 ? 0.052 -11.845 8.151 1.00 84.12 79 GLY A C 1
ATOM 621 O O . GLY A 1 79 ? 0.178 -10.788 7.532 1.00 84.12 79 GLY A O 1
ATOM 622 N N . ASP A 1 80 ? -1.033 -12.622 8.075 1.00 90.06 80 ASP A N 1
ATOM 623 C CA . ASP A 1 80 ? -2.195 -12.319 7.235 1.00 90.06 80 ASP A CA 1
ATOM 624 C C . ASP A 1 80 ? -2.769 -10.925 7.532 1.00 90.06 80 ASP A C 1
ATOM 626 O O . ASP A 1 80 ? -2.971 -10.530 8.686 1.00 90.06 80 ASP A O 1
ATOM 630 N N . ALA A 1 81 ? -3.031 -10.164 6.469 1.00 91.56 81 ALA A N 1
ATOM 631 C CA . ALA A 1 81 ? -3.462 -8.781 6.590 1.00 91.56 81 ALA A CA 1
ATOM 632 C C . ALA A 1 81 ? -4.815 -8.656 7.302 1.00 91.56 81 ALA A C 1
ATOM 634 O O . ALA A 1 81 ? -4.976 -7.748 8.123 1.00 91.56 81 ALA A O 1
ATOM 635 N N . VAL A 1 82 ? -5.772 -9.545 7.027 1.00 93.25 82 VAL A N 1
ATOM 636 C CA . VAL A 1 82 ? -7.104 -9.491 7.637 1.00 93.25 82 VAL A CA 1
ATOM 637 C C . VAL A 1 82 ? -7.020 -9.852 9.116 1.00 93.25 82 VAL A C 1
ATOM 639 O O . VAL A 1 82 ? -7.552 -9.119 9.950 1.00 93.25 82 VAL A O 1
ATOM 642 N N . ASP A 1 83 ? -6.284 -10.907 9.463 1.00 93.44 83 ASP A N 1
ATOM 643 C CA . ASP A 1 83 ? -6.081 -11.316 10.858 1.00 93.44 83 ASP A CA 1
ATOM 644 C C . ASP A 1 83 ? -5.376 -10.225 11.682 1.00 93.44 83 ASP A C 1
ATOM 646 O O . ASP A 1 83 ? -5.740 -9.958 12.835 1.00 93.44 83 ASP A O 1
ATOM 650 N N . ASN A 1 84 ? -4.405 -9.530 11.082 1.00 93.56 84 ASN A N 1
ATOM 651 C CA . ASN A 1 84 ? -3.756 -8.387 11.715 1.00 93.56 84 ASN A CA 1
ATOM 652 C C . ASN A 1 84 ? -4.750 -7.235 11.971 1.00 93.56 84 ASN A C 1
ATOM 654 O O . ASN A 1 84 ? -4.768 -6.660 13.061 1.00 93.56 84 ASN A O 1
ATOM 658 N N . HIS A 1 85 ? -5.632 -6.920 11.016 1.00 96.12 85 HIS A N 1
ATOM 659 C CA . HIS A 1 85 ? -6.652 -5.881 11.209 1.00 96.12 85 HIS A CA 1
ATOM 660 C C . HIS A 1 85 ? -7.733 -6.293 12.220 1.00 96.12 85 HIS A C 1
ATOM 662 O O . HIS A 1 85 ? -8.194 -5.448 12.988 1.00 96.12 85 HIS A O 1
ATOM 668 N N . GLU A 1 86 ? -8.094 -7.577 12.305 1.00 96.44 86 GLU A N 1
ATOM 669 C CA . GLU A 1 86 ? -8.952 -8.102 13.377 1.00 96.44 86 GLU A CA 1
ATOM 670 C C . GLU A 1 86 ? -8.303 -7.933 14.750 1.00 96.44 86 GLU A C 1
ATOM 672 O O . GLU A 1 86 ? -8.965 -7.559 15.721 1.00 96.44 86 GLU A O 1
ATOM 677 N N . HIS A 1 87 ? -6.997 -8.180 14.849 1.00 96.25 87 HIS A N 1
ATOM 678 C CA . HIS A 1 87 ? -6.265 -7.972 16.090 1.00 96.25 87 HIS A CA 1
ATOM 679 C C . HIS A 1 87 ? -6.260 -6.496 16.506 1.00 96.25 87 HIS A C 1
ATOM 681 O O . HIS A 1 87 ? -6.570 -6.188 17.660 1.00 96.25 87 HIS A O 1
ATOM 687 N N . ILE A 1 88 ? -5.996 -5.581 15.571 1.00 96.94 88 ILE A N 1
ATOM 688 C CA . ILE A 1 88 ? -6.064 -4.137 15.827 1.00 96.94 88 ILE A CA 1
ATOM 689 C C . ILE A 1 88 ? -7.480 -3.731 16.256 1.00 96.94 88 ILE A C 1
ATOM 691 O O . ILE A 1 88 ? -7.628 -2.969 17.212 1.00 96.94 88 ILE A O 1
ATOM 695 N N . ALA A 1 89 ? -8.520 -4.275 15.617 1.00 98.06 89 ALA A N 1
ATOM 696 C CA . ALA A 1 89 ? -9.909 -4.012 15.985 1.00 98.06 89 ALA A CA 1
ATOM 697 C C . ALA A 1 89 ? -10.197 -4.427 17.434 1.00 98.06 89 ALA A C 1
ATOM 699 O O . ALA A 1 89 ? -10.768 -3.647 18.196 1.00 98.06 89 ALA A O 1
ATOM 700 N N . ARG A 1 90 ? -9.734 -5.613 17.860 1.00 98.31 90 ARG A N 1
ATOM 701 C CA . ARG A 1 90 ? -9.865 -6.072 19.256 1.00 98.31 90 ARG A CA 1
ATOM 702 C C . ARG A 1 90 ? -9.209 -5.106 20.241 1.00 98.31 90 ARG A C 1
ATOM 704 O O . ARG A 1 90 ? -9.826 -4.762 21.247 1.00 98.31 90 ARG A O 1
ATOM 711 N N . ILE A 1 91 ? -7.995 -4.642 19.941 1.00 98.31 91 ILE A N 1
ATOM 712 C CA . ILE A 1 91 ? -7.276 -3.680 20.788 1.00 98.31 91 ILE A CA 1
ATOM 713 C C . ILE A 1 91 ? -8.039 -2.352 20.856 1.00 98.31 91 ILE A C 1
ATOM 715 O O . ILE A 1 91 ? -8.288 -1.835 21.944 1.00 98.31 91 ILE A O 1
ATOM 719 N N . TYR A 1 92 ? -8.451 -1.811 19.709 1.00 98.19 92 TYR A N 1
ATOM 720 C CA . TYR A 1 92 ? -9.167 -0.539 19.642 1.00 98.19 92 TYR A CA 1
ATOM 721 C C . TYR A 1 92 ? -10.482 -0.586 20.425 1.00 98.19 92 TYR A C 1
ATOM 723 O O . TYR A 1 92 ? -10.785 0.314 21.210 1.00 98.19 92 TYR A O 1
ATOM 731 N N . ASN A 1 93 ? -11.244 -1.66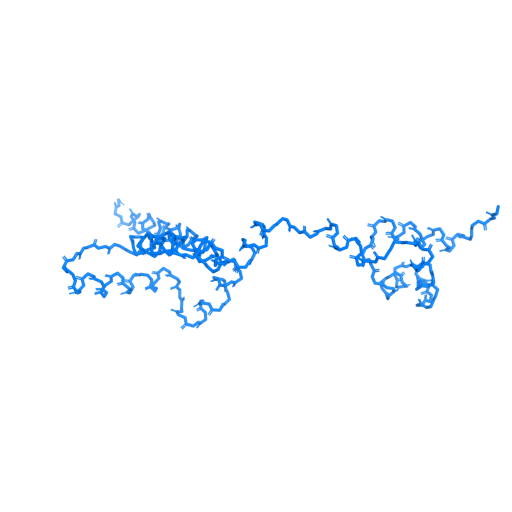3 20.250 1.00 98.25 93 ASN A N 1
ATOM 732 C CA . ASN A 1 93 ? -12.511 -1.877 20.936 1.00 98.25 93 ASN A CA 1
ATOM 733 C C . ASN A 1 93 ? -12.315 -2.006 22.452 1.00 98.25 93 ASN A C 1
ATOM 735 O O . ASN A 1 93 ? -13.086 -1.426 23.210 1.00 98.25 93 ASN A O 1
ATOM 739 N N . ALA A 1 94 ? -11.253 -2.683 22.903 1.00 98.38 94 ALA A N 1
ATOM 740 C CA . ALA A 1 94 ? -10.926 -2.781 24.326 1.00 98.38 94 ALA A CA 1
ATOM 741 C C . ALA A 1 94 ? -10.579 -1.418 24.952 1.00 98.38 94 ALA A C 1
ATOM 743 O O . ALA A 1 94 ? -10.953 -1.155 26.091 1.00 98.38 94 ALA A O 1
ATOM 744 N N . ILE A 1 95 ? -9.896 -0.543 24.209 1.00 98.31 95 ILE A N 1
ATOM 745 C CA . ILE A 1 95 ? -9.513 0.796 24.685 1.00 98.31 95 ILE A CA 1
ATOM 746 C C . ILE A 1 95 ? -10.715 1.749 24.723 1.00 98.31 95 ILE A C 1
ATOM 748 O O . ILE A 1 95 ? -10.829 2.569 25.630 1.00 98.31 95 ILE A O 1
ATOM 752 N N . THR A 1 96 ? -11.592 1.679 23.721 1.00 97.81 96 THR A N 1
ATOM 753 C CA . THR A 1 96 ? -12.615 2.713 23.473 1.00 97.81 96 THR A CA 1
ATOM 754 C C . THR A 1 96 ? -14.036 2.300 23.847 1.00 97.81 96 THR A C 1
ATOM 756 O O . THR A 1 96 ? -14.928 3.147 23.869 1.00 97.81 96 THR A O 1
ATOM 759 N N . GLY A 1 97 ? -14.277 1.010 24.092 1.00 97.06 97 GLY A N 1
ATOM 760 C CA . GLY A 1 97 ? -15.617 0.446 24.269 1.00 97.06 97 GLY A CA 1
ATOM 761 C C . GLY A 1 97 ? -16.435 0.340 22.974 1.00 97.06 97 GLY A C 1
ATOM 762 O O . GLY A 1 97 ? -17.626 0.037 23.032 1.00 97.06 97 GLY A O 1
ATOM 763 N N . GLN A 1 98 ? -15.827 0.598 21.811 1.00 97.31 98 GLN A N 1
ATOM 764 C CA . GLN A 1 98 ? -16.488 0.509 20.506 1.00 97.31 98 GLN A CA 1
ATOM 765 C C . GLN A 1 98 ? -16.565 -0.936 19.989 1.00 97.31 98 GLN A C 1
ATOM 767 O O . GLN A 1 98 ? -16.079 -1.877 20.618 1.00 97.31 98 GLN A O 1
ATOM 772 N N . ARG A 1 99 ? -17.212 -1.119 18.832 1.00 96.56 99 ARG A N 1
ATOM 773 C CA . ARG A 1 99 ? -17.372 -2.417 18.157 1.00 96.56 99 ARG A CA 1
ATOM 774 C C . ARG A 1 99 ? -17.006 -2.334 16.677 1.00 96.56 99 ARG A C 1
ATOM 776 O O . ARG A 1 99 ? -17.827 -2.628 15.818 1.00 96.56 99 ARG A O 1
ATOM 783 N N . LEU A 1 100 ? -15.784 -1.903 16.396 1.00 97.56 100 LEU A N 1
ATOM 784 C CA . LEU A 1 100 ? -15.246 -1.841 15.040 1.00 97.56 100 LEU A CA 1
ATOM 785 C C . LEU A 1 100 ? -14.867 -3.235 14.528 1.00 97.56 100 LEU A C 1
ATOM 787 O O . LEU A 1 100 ? -14.355 -4.056 15.298 1.00 97.56 100 LEU A O 1
ATOM 791 N N . THR A 1 101 ? -15.085 -3.486 13.237 1.00 97.81 101 THR A N 1
ATOM 792 C CA . THR A 1 101 ? -14.595 -4.682 12.534 1.00 97.81 101 THR A CA 1
ATOM 793 C C . THR A 1 101 ? -13.189 -4.465 11.967 1.00 97.81 101 THR A C 1
ATOM 795 O O . THR A 1 101 ? -12.659 -3.352 11.957 1.00 97.81 101 THR A O 1
ATOM 798 N N . ALA A 1 102 ? -12.564 -5.528 11.449 1.00 97.19 102 ALA A N 1
ATOM 799 C CA . ALA A 1 102 ? -11.305 -5.409 10.709 1.00 97.19 102 ALA A CA 1
ATOM 800 C C . ALA A 1 102 ? -11.432 -4.465 9.506 1.00 97.19 102 ALA A C 1
ATOM 802 O O . ALA A 1 102 ? -10.525 -3.676 9.232 1.00 97.19 102 ALA A O 1
ATOM 803 N N . ARG A 1 103 ? -12.581 -4.497 8.819 1.00 97.75 103 ARG A N 1
ATOM 804 C CA . ARG A 1 103 ? -12.877 -3.584 7.720 1.00 97.75 103 ARG A CA 1
ATOM 805 C C . ARG A 1 103 ? -12.924 -2.135 8.202 1.00 97.75 103 ARG A C 1
ATOM 807 O O . ARG A 1 103 ? -12.273 -1.288 7.596 1.00 97.75 103 ARG A O 1
ATOM 814 N N . ASP A 1 104 ? -13.589 -1.851 9.319 1.00 98.25 104 ASP A N 1
ATOM 815 C CA . ASP A 1 104 ? -13.623 -0.494 9.885 1.00 98.25 104 ASP A CA 1
ATOM 816 C C . ASP A 1 104 ? -12.216 0.037 10.199 1.00 98.25 104 ASP A C 1
ATOM 818 O O . ASP A 1 104 ? -11.905 1.198 9.927 1.00 98.25 104 ASP A O 1
ATOM 822 N N . ILE A 1 105 ? -11.319 -0.816 10.703 1.00 98.06 105 ILE A N 1
ATOM 823 C CA . ILE A 1 105 ? -9.926 -0.426 10.964 1.00 98.06 105 ILE A CA 1
ATOM 824 C C . ILE A 1 105 ? -9.193 -0.026 9.678 1.00 98.06 105 ILE A C 1
ATOM 826 O O . ILE A 1 105 ? -8.440 0.954 9.687 1.00 98.06 105 ILE A O 1
ATOM 830 N N . THR A 1 106 ? -9.435 -0.706 8.552 1.00 97.69 106 THR A N 1
ATOM 831 C CA . THR A 1 106 ? -8.845 -0.279 7.270 1.00 97.69 106 THR A CA 1
ATOM 832 C C . THR A 1 106 ? -9.306 1.132 6.885 1.00 97.69 106 THR A C 1
ATOM 834 O O . THR A 1 106 ? -8.482 1.947 6.464 1.00 97.69 106 THR A O 1
ATOM 837 N N . LEU A 1 107 ? -10.579 1.479 7.118 1.00 98.25 107 LEU A N 1
ATOM 838 C CA . LEU A 1 107 ? -11.120 2.820 6.866 1.00 98.25 107 LEU A CA 1
ATOM 839 C C . LEU A 1 107 ? -10.480 3.874 7.781 1.00 98.25 107 LEU A C 1
ATOM 841 O O . LEU A 1 107 ? -10.125 4.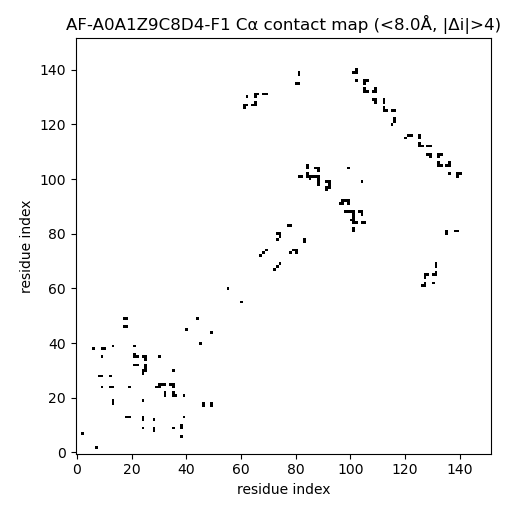964 7.324 1.00 98.25 107 LEU A O 1
ATOM 845 N N . VAL A 1 108 ? -10.246 3.545 9.055 1.00 97.75 108 VAL A N 1
ATOM 846 C CA . VAL A 1 108 ? -9.528 4.419 10.001 1.00 97.75 108 VAL A CA 1
ATOM 847 C C . VAL A 1 108 ? -8.092 4.694 9.526 1.00 97.75 108 VAL A C 1
ATOM 849 O O . VAL A 1 108 ? -7.620 5.841 9.550 1.00 97.75 108 VAL A O 1
ATOM 852 N N . HIS A 1 109 ? -7.383 3.677 9.030 1.00 97.00 109 HIS A N 1
ATOM 853 C CA . HIS A 1 109 ? -6.048 3.858 8.455 1.00 97.00 109 HIS A CA 1
ATOM 854 C C . HIS A 1 109 ? -6.069 4.694 7.169 1.00 97.00 109 HIS A C 1
ATOM 856 O O . HIS A 1 109 ? -5.227 5.586 6.998 1.00 97.00 109 HIS A O 1
ATOM 862 N N . GLN A 1 110 ? -7.060 4.488 6.298 1.00 98.00 110 GLN A N 1
ATOM 863 C CA . GLN A 1 110 ? -7.261 5.321 5.112 1.00 98.00 110 GLN A CA 1
ATOM 864 C C . GLN A 1 110 ? -7.490 6.792 5.491 1.00 98.00 110 GLN A C 1
ATOM 866 O O . GLN A 1 110 ? -6.814 7.674 4.945 1.00 98.00 110 GLN A O 1
ATOM 871 N N . ALA A 1 111 ? -8.362 7.059 6.470 1.00 98.00 111 ALA A N 1
ATOM 872 C CA . ALA A 1 111 ? -8.638 8.396 6.994 1.00 98.00 111 ALA A CA 1
ATOM 873 C C . ALA A 1 111 ? -7.375 9.067 7.553 1.00 98.00 111 ALA A C 1
ATOM 875 O O . ALA A 1 111 ? -7.099 10.229 7.255 1.00 98.00 111 ALA A O 1
ATOM 876 N N . THR A 1 112 ? -6.530 8.317 8.266 1.00 97.19 112 THR A N 1
ATOM 877 C CA . THR A 1 112 ? -5.242 8.821 8.770 1.00 97.19 112 THR A CA 1
ATOM 878 C C . THR A 1 112 ? -4.338 9.306 7.631 1.00 97.19 112 THR A C 1
ATOM 880 O O . THR A 1 112 ? -3.704 10.361 7.727 1.00 97.19 112 THR A O 1
ATOM 883 N N . LYS A 1 113 ? -4.275 8.565 6.517 1.00 96.25 113 LYS A N 1
ATOM 884 C CA . LYS A 1 113 ? -3.491 8.972 5.339 1.00 96.25 113 LYS A CA 1
ATOM 885 C C . LYS A 1 113 ? -4.141 10.115 4.559 1.00 96.25 113 LYS A C 1
ATOM 887 O O . LYS A 1 113 ? -3.420 10.916 3.969 1.00 96.25 113 LYS A O 1
ATOM 892 N N . LEU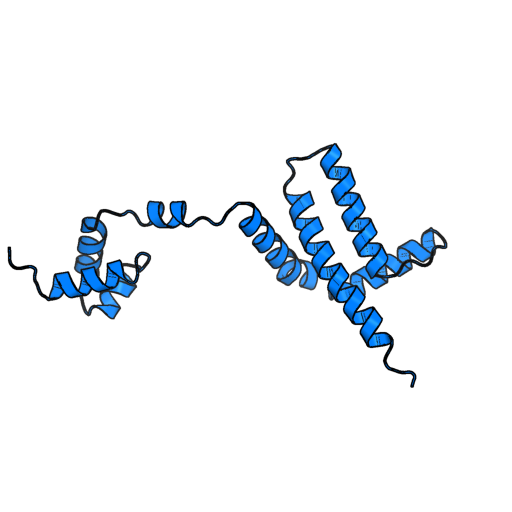 A 1 114 ? -5.472 10.216 4.540 1.00 96.19 114 LEU A N 1
ATOM 893 C CA . LEU A 1 114 ? -6.187 11.388 4.014 1.00 96.19 114 LEU A CA 1
ATOM 894 C C . LEU A 1 114 ? -5.828 12.648 4.811 1.00 96.19 114 LEU A C 1
ATOM 896 O O . LEU A 1 114 ? -5.398 13.633 4.217 1.00 96.19 114 LEU A O 1
ATOM 900 N N . ALA A 1 115 ? -5.895 12.589 6.142 1.00 97.31 115 ALA A N 1
ATOM 901 C CA . ALA A 1 115 ? -5.549 13.711 7.011 1.00 97.31 115 ALA A CA 1
ATOM 902 C C . ALA A 1 115 ? -4.093 14.171 6.813 1.00 97.31 115 ALA A C 1
ATOM 904 O O . ALA A 1 115 ? -3.832 15.352 6.599 1.00 97.31 115 ALA A O 1
ATOM 905 N N . ARG A 1 116 ? -3.129 13.239 6.772 1.00 96.62 116 ARG A N 1
ATOM 906 C CA . ARG A 1 116 ? -1.700 13.570 6.587 1.00 96.62 116 ARG A CA 1
ATOM 907 C C . ARG A 1 116 ? -1.386 14.265 5.260 1.00 96.62 116 ARG A C 1
ATOM 909 O O . ARG A 1 116 ? -0.418 15.020 5.185 1.00 96.62 116 ARG A O 1
ATOM 916 N N . ARG A 1 117 ? -2.195 14.048 4.218 1.00 96.38 117 ARG A N 1
ATOM 917 C CA . ARG A 1 117 ? -2.031 14.737 2.928 1.00 96.38 117 ARG A CA 1
ATOM 918 C C . ARG A 1 117 ? -2.315 16.234 3.017 1.00 96.38 117 ARG A C 1
ATOM 920 O O . ARG A 1 117 ? -1.749 16.970 2.219 1.00 96.38 117 ARG A O 1
ATOM 927 N N . GLN A 1 118 ? -3.111 16.689 3.988 1.00 94.62 118 GLN A N 1
ATOM 928 C CA . GLN A 1 118 ? -3.320 18.122 4.217 1.00 94.62 118 GLN A CA 1
ATOM 929 C C . GLN A 1 118 ? -2.014 18.811 4.632 1.00 94.62 118 GLN A C 1
ATOM 931 O O . GLN A 1 118 ? -1.693 19.882 4.131 1.00 94.62 118 GLN A O 1
ATOM 936 N N . THR A 1 119 ? -1.225 18.171 5.500 1.00 95.00 119 THR A N 1
ATOM 937 C CA . THR A 1 119 ? 0.061 18.709 5.973 1.00 95.00 119 THR A CA 1
ATOM 938 C C . THR A 1 119 ? 1.225 18.389 5.030 1.00 95.00 119 THR A C 1
ATOM 940 O O . THR A 1 119 ? 2.202 19.128 4.970 1.00 95.00 119 THR A O 1
ATOM 943 N N . SER A 1 120 ? 1.183 17.265 4.311 1.00 94.44 120 SER A N 1
ATOM 944 C CA . SER A 1 120 ? 2.297 16.785 3.476 1.00 94.44 120 SER A CA 1
ATOM 945 C C . SER A 1 120 ? 1.810 16.186 2.148 1.00 94.44 120 SER A C 1
ATOM 947 O O . SER A 1 120 ? 1.909 14.973 1.936 1.00 94.44 120 SER A O 1
ATOM 949 N N . PRO A 1 121 ? 1.307 17.017 1.215 1.00 94.81 121 PRO A N 1
ATOM 950 C CA . PRO A 1 121 ? 0.636 16.546 0.000 1.00 94.81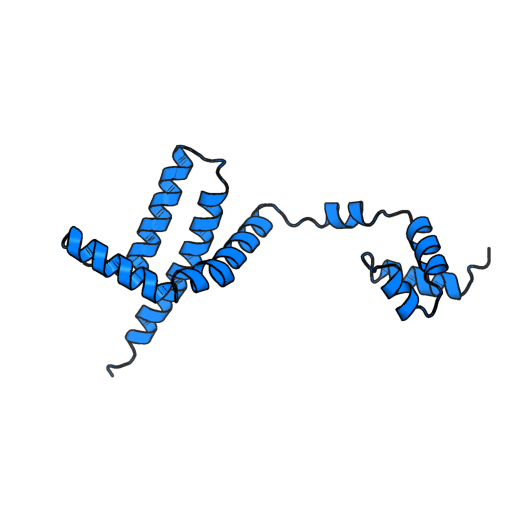 121 PRO A CA 1
ATOM 951 C C . PRO A 1 121 ? 1.557 15.824 -0.990 1.00 94.81 121 PRO A C 1
ATOM 953 O O . PRO A 1 121 ? 1.074 15.019 -1.784 1.00 94.81 121 PRO A O 1
ATOM 956 N N . LEU A 1 122 ? 2.871 16.071 -0.936 1.00 95.69 122 LEU A N 1
ATOM 957 C CA . LEU A 1 122 ? 3.868 15.463 -1.830 1.00 95.69 122 LEU A CA 1
ATOM 958 C C . LEU A 1 122 ? 4.528 14.204 -1.249 1.00 95.69 122 LEU A C 1
ATOM 960 O O . LEU A 1 122 ? 5.378 13.589 -1.896 1.00 95.69 122 LEU A O 1
ATOM 964 N N . LYS A 1 123 ? 4.154 13.785 -0.033 1.00 95.12 123 LYS A N 1
ATOM 965 C CA . LYS A 1 123 ? 4.716 12.578 0.575 1.00 95.12 123 LYS A CA 1
ATOM 966 C C . LYS A 1 123 ? 4.068 11.330 -0.030 1.00 95.12 123 LYS A C 1
ATOM 968 O O . LYS A 1 123 ? 2.980 10.916 0.363 1.00 95.12 123 LYS A O 1
ATOM 973 N N . LYS A 1 124 ? 4.784 10.724 -0.982 1.00 95.06 124 LYS A N 1
ATOM 974 C CA . LYS A 1 124 ? 4.377 9.551 -1.779 1.00 95.06 124 LYS A CA 1
ATOM 975 C C . LYS A 1 124 ? 3.779 8.403 -0.953 1.00 95.06 124 LYS A C 1
ATOM 977 O O . LYS A 1 124 ? 2.738 7.870 -1.328 1.00 95.06 124 LYS A O 1
ATOM 982 N N . ASP A 1 125 ? 4.402 8.081 0.183 1.00 93.94 125 ASP A N 1
ATOM 983 C CA . ASP A 1 125 ? 3.969 7.036 1.127 1.00 93.94 125 ASP A CA 1
ATOM 984 C C . ASP A 1 125 ? 2.471 7.104 1.455 1.00 93.94 125 ASP A C 1
ATOM 986 O O . ASP A 1 125 ? 1.796 6.086 1.523 1.00 93.94 125 ASP A O 1
ATOM 990 N N . HIS A 1 126 ? 1.913 8.308 1.604 1.00 95.69 126 HIS A N 1
ATOM 991 C CA . HIS A 1 126 ? 0.514 8.458 1.998 1.00 95.69 126 HIS A CA 1
ATOM 992 C C . HIS A 1 126 ? -0.465 7.935 0.949 1.00 95.69 126 HIS A C 1
ATOM 994 O O . HIS A 1 126 ? -1.543 7.465 1.304 1.00 95.69 126 HIS A O 1
ATOM 1000 N N . TYR A 1 127 ? -0.093 8.010 -0.327 1.00 97.12 127 TYR A N 1
ATOM 1001 C CA . TYR A 1 127 ? -0.903 7.505 -1.429 1.00 97.12 127 TYR A CA 1
ATOM 1002 C C . TYR A 1 127 ? -0.712 6.002 -1.597 1.00 97.12 127 TYR A C 1
ATOM 1004 O O . TYR A 1 127 ? -1.698 5.284 -1.722 1.00 97.12 127 TYR A O 1
ATOM 1012 N N . VAL A 1 128 ? 0.540 5.537 -1.543 1.00 96.56 128 VAL A N 1
ATOM 1013 C CA . VAL A 1 128 ? 0.892 4.113 -1.657 1.00 96.56 128 VAL A CA 1
ATOM 1014 C C . VAL A 1 128 ? 0.227 3.299 -0.546 1.00 96.56 128 VAL A C 1
ATOM 1016 O O . VAL A 1 128 ? -0.426 2.298 -0.826 1.00 96.56 128 VAL A O 1
ATOM 1019 N N . ASP A 1 129 ? 0.299 3.772 0.698 1.00 94.88 129 ASP A N 1
ATOM 1020 C CA . ASP A 1 129 ? -0.356 3.108 1.823 1.00 94.88 129 ASP A CA 1
ATOM 1021 C C . ASP A 1 129 ? -1.873 3.082 1.684 1.00 94.88 129 ASP A C 1
ATOM 1023 O O . ASP A 1 129 ? -2.499 2.068 1.968 1.00 94.88 129 ASP A O 1
ATOM 1027 N N . ASN A 1 130 ? -2.481 4.186 1.243 1.00 96.38 130 ASN A N 1
ATOM 1028 C CA . ASN A 1 130 ? -3.927 4.240 1.067 1.00 96.38 130 ASN A CA 1
ATOM 1029 C C . ASN A 1 130 ? -4.391 3.248 -0.019 1.00 96.38 130 ASN A C 1
ATOM 1031 O O . ASN A 1 130 ? -5.361 2.536 0.209 1.00 96.38 130 ASN A O 1
ATOM 1035 N N . MET A 1 131 ? -3.649 3.113 -1.128 1.00 96.25 131 MET A N 1
ATOM 1036 C CA . MET A 1 131 ? -3.907 2.088 -2.153 1.00 96.25 131 MET A CA 1
ATOM 1037 C C . MET A 1 131 ? -3.829 0.665 -1.584 1.00 96.25 131 MET A C 1
ATOM 1039 O O . MET A 1 131 ? -4.684 -0.158 -1.899 1.00 96.25 131 MET A O 1
ATOM 1043 N N . ALA A 1 132 ? -2.839 0.381 -0.732 1.00 94.56 132 ALA A N 1
ATOM 1044 C CA . ALA A 1 132 ? -2.723 -0.920 -0.075 1.00 94.56 132 ALA A CA 1
ATOM 1045 C C . ALA A 1 132 ? -3.908 -1.188 0.872 1.00 94.56 132 ALA A C 1
ATOM 1047 O O . ALA A 1 132 ? -4.519 -2.252 0.798 1.00 94.56 132 ALA A O 1
ATOM 1048 N N . TYR A 1 133 ? -4.293 -0.212 1.704 1.00 95.88 133 TYR A N 1
ATOM 1049 C CA . TYR A 1 133 ? -5.423 -0.365 2.629 1.00 95.88 133 TYR A CA 1
ATOM 1050 C C . TYR A 1 133 ? -6.760 -0.583 1.920 1.00 95.88 133 TYR A C 1
ATOM 1052 O O . TYR A 1 133 ? -7.578 -1.329 2.440 1.00 95.88 133 TYR A O 1
ATOM 1060 N N . VAL A 1 134 ? -6.979 0.012 0.743 1.00 96.81 134 VAL A N 1
ATOM 1061 C CA . VAL A 1 134 ? -8.189 -0.248 -0.061 1.00 96.81 134 VAL A CA 1
ATOM 1062 C C . VAL A 1 134 ? -8.241 -1.706 -0.536 1.00 96.81 134 VAL A C 1
ATOM 1064 O O . VAL A 1 134 ? -9.308 -2.314 -0.540 1.00 96.81 134 VAL A O 1
ATOM 1067 N N . GLY A 1 135 ? -7.099 -2.294 -0.908 1.00 95.38 135 GLY A N 1
ATOM 1068 C CA . GLY A 1 135 ? -7.026 -3.718 -1.255 1.00 95.38 135 GLY A CA 1
ATOM 1069 C C . GLY A 1 135 ? -7.351 -4.621 -0.063 1.00 95.38 135 GLY A C 1
ATOM 1070 O O . GLY A 1 135 ? -8.185 -5.514 -0.177 1.00 95.38 135 GLY A O 1
ATOM 1071 N N . ILE A 1 136 ? -6.761 -4.330 1.099 1.00 95.00 136 ILE A N 1
ATOM 1072 C CA . ILE A 1 136 ? -7.008 -5.082 2.339 1.00 95.00 136 ILE A CA 1
ATOM 1073 C C . ILE A 1 136 ? -8.463 -4.914 2.808 1.00 95.00 136 ILE A C 1
ATOM 1075 O O . ILE A 1 136 ? -9.075 -5.871 3.270 1.00 95.00 136 ILE A O 1
ATOM 1079 N N . GLU A 1 137 ? -9.062 -3.727 2.648 1.00 97.25 137 GLU A N 1
ATOM 1080 C CA . GLU A 1 137 ? -10.486 -3.502 2.940 1.00 97.25 137 GLU A CA 1
ATOM 1081 C C . GLU A 1 137 ? -11.373 -4.487 2.166 1.00 97.25 137 GLU A C 1
ATOM 1083 O O . GLU A 1 137 ? -12.321 -5.045 2.725 1.00 97.25 137 GLU A O 1
ATOM 1088 N N . TYR A 1 138 ? -11.057 -4.723 0.890 1.00 96.69 138 TYR A N 1
ATOM 1089 C CA . TYR A 1 138 ? -11.794 -5.672 0.064 1.00 96.69 138 TYR A CA 1
ATOM 1090 C C . TYR A 1 138 ? -11.644 -7.113 0.571 1.00 96.69 138 TYR A C 1
ATOM 1092 O O . TYR A 1 138 ? -12.642 -7.829 0.651 1.00 96.69 138 TYR A O 1
ATOM 1100 N N . GLU A 1 139 ? -10.443 -7.524 0.984 1.00 95.31 139 GLU A N 1
ATOM 1101 C CA . GLU A 1 139 ? -10.211 -8.841 1.598 1.00 95.31 139 GLU A CA 1
ATOM 1102 C C . GLU A 1 139 ? -11.004 -9.008 2.904 1.00 95.31 139 GLU A C 1
ATOM 1104 O O . GLU A 1 139 ? -11.679 -10.026 3.093 1.00 95.31 139 GLU A O 1
ATOM 1109 N N . CYS A 1 140 ? -11.026 -7.981 3.762 1.00 95.62 140 CYS A N 1
ATOM 1110 C CA . CYS A 1 140 ? -11.863 -7.958 4.963 1.00 95.62 140 CYS A CA 1
ATOM 1111 C C . CYS A 1 140 ? -13.350 -8.128 4.610 1.00 95.62 140 CYS A C 1
ATOM 1113 O O . CYS A 1 140 ? -14.031 -8.972 5.192 1.00 95.62 140 CYS A O 1
ATOM 1115 N N . ALA A 1 141 ? -13.854 -7.384 3.619 1.00 95.94 141 ALA A N 1
ATOM 1116 C CA . ALA A 1 141 ? -15.247 -7.482 3.180 1.00 95.94 141 ALA A CA 1
ATOM 1117 C C . ALA A 1 141 ? -15.589 -8.872 2.602 1.00 95.94 141 ALA A C 1
ATOM 1119 O O . ALA A 1 141 ? -16.692 -9.387 2.811 1.00 95.94 141 ALA A O 1
ATOM 1120 N N . MET A 1 142 ? -14.649 -9.511 1.895 1.00 95.25 142 MET A N 1
ATOM 1121 C CA . MET A 1 142 ? -14.803 -10.890 1.425 1.00 95.25 142 MET A CA 1
ATOM 1122 C C . MET A 1 142 ? -14.902 -11.882 2.591 1.00 95.25 142 MET A C 1
ATOM 1124 O O . MET A 1 142 ? -15.779 -12.751 2.563 1.00 95.25 142 MET A O 1
ATOM 1128 N N . LYS A 1 143 ? -14.058 -11.741 3.624 1.00 93.00 143 LYS A N 1
ATOM 1129 C CA . LYS A 1 143 ? -14.084 -12.594 4.827 1.00 93.00 143 LYS A CA 1
ATOM 1130 C C . LYS A 1 143 ? -15.383 -12.420 5.619 1.00 93.00 143 LYS A C 1
ATOM 1132 O O . LYS A 1 143 ? -15.983 -13.416 6.027 1.00 93.00 143 LYS A O 1
ATOM 1137 N N . GLU A 1 144 ? -15.863 -11.185 5.772 1.00 90.12 144 GLU A N 1
ATOM 1138 C CA . GLU A 1 144 ? -17.156 -10.875 6.403 1.00 90.12 144 GLU A CA 1
ATOM 1139 C C . GLU A 1 144 ? -18.314 -11.581 5.678 1.00 90.12 144 GLU A C 1
ATOM 1141 O O . GLU A 1 144 ? -19.123 -12.261 6.312 1.00 90.12 144 GLU A O 1
ATOM 1146 N N . LYS A 1 145 ? -18.362 -11.501 4.339 1.00 84.75 145 LYS A N 1
ATOM 1147 C CA . LYS A 1 145 ? -19.396 -12.180 3.540 1.00 84.75 145 LYS A CA 1
ATOM 1148 C C . LYS A 1 145 ? -19.284 -13.707 3.607 1.00 84.75 145 LYS A C 1
ATOM 1150 O O . LYS A 1 145 ? -20.306 -14.382 3.707 1.00 84.75 145 LYS A O 1
ATOM 1155 N N . GLY A 1 146 ? -18.068 -14.253 3.549 1.00 75.25 146 GLY A N 1
ATOM 1156 C CA . GLY A 1 146 ? -17.819 -15.698 3.624 1.00 75.25 146 GLY A CA 1
ATOM 1157 C C . GLY A 1 146 ? -18.192 -16.307 4.978 1.00 75.25 146 GLY A C 1
ATOM 1158 O O . GLY A 1 146 ? -18.703 -17.422 5.036 1.00 75.25 146 GLY A O 1
ATOM 1159 N N . SER A 1 147 ? -18.031 -15.544 6.060 1.00 61.84 147 SER A N 1
ATOM 1160 C CA . SER A 1 147 ? -18.443 -15.942 7.414 1.00 61.84 147 SER A CA 1
ATOM 1161 C C . SER A 1 147 ? -19.971 -15.959 7.592 1.00 61.84 147 SER A C 1
ATOM 1163 O O . SER A 1 147 ? -20.480 -16.592 8.514 1.00 61.84 147 SER A O 1
ATOM 1165 N N . GLY A 1 148 ? -20.713 -15.303 6.692 1.00 52.53 148 GLY A N 1
ATOM 1166 C CA . GLY A 1 148 ? -22.176 -15.247 6.680 1.00 52.53 148 GLY A CA 1
ATOM 1167 C C . GLY A 1 148 ? -22.884 -16.431 6.005 1.00 52.53 148 GLY A C 1
ATOM 1168 O O . GLY A 1 148 ? -24.107 -16.402 5.920 1.00 52.53 148 GLY A O 1
ATOM 1169 N N . PHE A 1 149 ? -22.165 -17.455 5.522 1.00 43.09 149 PHE A N 1
ATOM 1170 C CA . PHE A 1 149 ? -22.746 -18.585 4.768 1.00 43.09 149 PHE A CA 1
ATOM 1171 C C . PHE A 1 149 ? -22.863 -19.910 5.550 1.00 43.09 149 PHE A C 1
ATOM 1173 O O . PHE A 1 149 ? -23.135 -20.946 4.954 1.00 43.09 149 PHE A O 1
ATOM 1180 N N . ASN A 1 150 ? -22.705 -19.884 6.877 1.00 43.84 150 ASN A N 1
ATOM 1181 C CA . ASN A 1 150 ? -22.881 -21.051 7.758 1.00 43.84 150 ASN A CA 1
ATOM 1182 C C . ASN A 1 150 ? -24.074 -20.885 8.715 1.00 43.84 150 ASN A C 1
ATOM 1184 O O . ASN A 1 150 ? -23.943 -21.124 9.909 1.00 43.84 150 ASN A O 1
ATOM 1188 N N . ASN A 1 151 ? -25.221 -20.430 8.208 1.00 39.97 151 ASN A N 1
ATOM 1189 C CA . ASN A 1 151 ? -26.519 -20.544 8.886 1.00 39.97 151 ASN A CA 1
ATOM 1190 C C . ASN A 1 151 ? -27.644 -20.417 7.846 1.00 39.97 151 ASN A C 1
ATOM 1192 O O . ASN A 1 151 ? -28.221 -19.348 7.657 1.00 39.97 151 ASN A O 1
ATOM 1196 N N . SER A 1 152 ? -27.912 -21.499 7.116 1.00 36.59 152 SER A N 1
ATOM 1197 C CA . SER A 1 152 ? -29.221 -21.803 6.510 1.00 36.59 152 SER A CA 1
ATOM 1198 C C . SER A 1 152 ? -29.385 -23.311 6.408 1.00 36.59 152 SER A C 1
ATOM 1200 O O . SER A 1 152 ? -28.388 -23.971 6.044 1.00 36.59 152 SER A O 1
#

Nearest PDB structures (foldseek):
  2cfx-assembly1_C  TM=8.304E-01  e=2.301E+00  Bacillus subtilis
  4pcq-assembly2_C  TM=7.989E-01  e=8.498E+00  Mycobacterium tuberculosis H37Rv

pLDDT: mean 85.89, std 14.22, range [36.59, 98.38]

Secondary structure (DSSP, 8-state):
----HHHHHHHHHHHH-TT--HHHHHHHHT--HHHHHHHHHHT---HHHHHHHTPPPHHHHHHHHHHHIIIIIHHHHH--HHHHHHHHHHHHHHHHS----HHHHHHHHHHHHHHHHHH-TT-THHHHHHHHHHHHHHHHHHHHHHHTTS--